Protein AF-A0A355DE02-F1 (afdb_monomer_lite)

pLDDT: mean 91.88, std 7.56, range [60.19, 97.94]

Sequence (130 aa):
RGAVLFAGYDLDSPTLGESPGVVLASIRSSGVGTGPDPRAAEEVARGLRERVPEADGDRFDELLAAAREAMDLRDDNGPITAEWPLGLLRLAMLEVGRRLEASGRLRDSDHVFELGWDELPAVVAGAQQP

Secondary structure (DSSP, 8-state):
-TT-B-S-SSTTSPBGGG-HHHHHHHHHHTTS--S--HHHHHHHHHHHHTTS-GGGHHHHHHHHHHHHHHHHHHHHHHIIIIIHHHHHHHHHHHHHHHHHHHTTS-SSGGGGGG--TTHHHHHHTT-S--

Structure (mmCIF, N/CA/C/O backbone):
data_AF-A0A355DE02-F1
#
_entry.id   AF-A0A355DE02-F1
#
loop_
_atom_site.group_PDB
_atom_site.id
_atom_site.type_symbol
_atom_site.label_atom_id
_atom_site.label_alt_id
_atom_site.label_comp_id
_atom_site.label_asym_id
_atom_site.label_entity_id
_atom_site.label_seq_id
_atom_site.pdbx_PDB_ins_code
_atom_site.Cartn_x
_atom_site.Cartn_y
_atom_site.Cartn_z
_atom_site.occupancy
_atom_site.B_iso_or_equiv
_atom_site.auth_seq_id
_atom_site.auth_comp_id
_atom_site.auth_asym_id
_atom_site.auth_atom_id
_atom_site.pdbx_PDB_model_num
ATOM 1 N N . ARG A 1 1 ? 0.021 9.678 4.965 1.00 63.66 1 ARG A N 1
ATOM 2 C CA . ARG A 1 1 ? 0.540 8.461 4.294 1.00 63.66 1 ARG A CA 1
ATOM 3 C C . ARG A 1 1 ? 0.989 7.374 5.287 1.00 63.66 1 ARG A C 1
ATOM 5 O O . ARG A 1 1 ? 1.682 6.461 4.882 1.00 63.66 1 ARG A O 1
ATOM 12 N N . GLY A 1 2 ? 0.585 7.428 6.567 1.00 88.25 2 GLY A N 1
ATOM 13 C CA . GLY A 1 2 ? 0.968 6.389 7.535 1.00 88.25 2 GLY A CA 1
ATOM 14 C C . GLY A 1 2 ? 0.284 5.043 7.291 1.00 88.25 2 GLY A C 1
ATOM 15 O O . GLY A 1 2 ? 0.873 4.026 7.594 1.00 88.25 2 GLY A O 1
ATOM 16 N N . ALA A 1 3 ? -0.908 5.031 6.692 1.00 94.94 3 ALA A N 1
ATOM 17 C CA . ALA A 1 3 ? -1.724 3.832 6.500 1.00 94.94 3 ALA A CA 1
ATOM 18 C C . ALA A 1 3 ? -1.255 2.897 5.366 1.00 94.94 3 ALA A C 1
ATOM 20 O O . ALA A 1 3 ? -2.063 2.153 4.841 1.00 94.94 3 ALA A O 1
ATOM 21 N N . VAL A 1 4 ? -0.004 2.976 4.921 1.00 95.38 4 VAL A N 1
ATOM 22 C CA . VAL A 1 4 ? 0.534 2.077 3.887 1.00 95.38 4 VAL A CA 1
ATOM 23 C C . VAL A 1 4 ? 1.141 0.869 4.595 1.00 95.38 4 VAL A C 1
ATOM 25 O O . VAL A 1 4 ? 1.948 1.062 5.510 1.00 95.38 4 VAL A O 1
ATOM 28 N N . LEU A 1 5 ? 0.745 -0.348 4.214 1.00 96.38 5 LEU A N 1
ATOM 29 C CA . LEU A 1 5 ? 1.426 -1.575 4.645 1.00 96.38 5 LEU A CA 1
ATOM 30 C C . LEU A 1 5 ? 2.848 -1.611 4.079 1.00 96.38 5 LEU A C 1
ATOM 32 O O . LEU A 1 5 ? 3.051 -1.291 2.915 1.00 96.38 5 LEU A O 1
ATOM 36 N N . PHE A 1 6 ? 3.835 -1.986 4.893 1.00 92.75 6 PHE A N 1
ATOM 37 C CA . PHE A 1 6 ? 5.242 -1.990 4.452 1.00 92.75 6 PHE A CA 1
ATOM 38 C C . PHE A 1 6 ? 5.998 -3.289 4.764 1.00 92.75 6 PHE A C 1
ATOM 40 O O . PHE A 1 6 ? 7.106 -3.482 4.268 1.00 92.75 6 PHE A O 1
ATOM 47 N N . ALA A 1 7 ? 5.432 -4.162 5.601 1.00 90.50 7 ALA A N 1
ATOM 48 C CA . ALA A 1 7 ? 6.069 -5.404 6.046 1.00 90.50 7 ALA A CA 1
ATOM 49 C C . ALA A 1 7 ? 5.497 -6.666 5.369 1.00 90.50 7 ALA A C 1
ATOM 51 O O . ALA A 1 7 ? 6.004 -7.761 5.599 1.00 90.50 7 ALA A O 1
ATOM 52 N N . GLY A 1 8 ? 4.463 -6.515 4.537 1.00 89.56 8 GLY A N 1
ATOM 53 C CA . GLY A 1 8 ? 3.744 -7.609 3.889 1.00 89.56 8 GLY A CA 1
ATOM 54 C C . GLY A 1 8 ? 2.464 -7.124 3.204 1.00 89.56 8 GLY A C 1
ATOM 55 O O . GLY A 1 8 ? 2.159 -5.931 3.225 1.00 89.56 8 GLY A O 1
ATOM 56 N N . TYR A 1 9 ? 1.730 -8.063 2.602 1.00 88.81 9 TYR A N 1
ATOM 57 C CA . TYR A 1 9 ? 0.437 -7.828 1.938 1.00 88.81 9 TYR A CA 1
ATOM 58 C C . TYR A 1 9 ? -0.753 -8.430 2.697 1.00 88.81 9 TYR A C 1
ATOM 60 O O . TYR A 1 9 ? -1.859 -8.467 2.162 1.00 88.81 9 TYR A O 1
ATOM 68 N N . ASP A 1 10 ? -0.531 -8.911 3.918 1.00 92.94 10 ASP A N 1
ATOM 69 C CA . ASP A 1 10 ? -1.589 -9.436 4.777 1.00 92.94 10 ASP A CA 1
ATOM 70 C C . ASP A 1 10 ? -2.097 -8.343 5.736 1.00 92.94 10 ASP A C 1
ATOM 72 O O . ASP A 1 10 ? -1.381 -7.390 6.053 1.00 92.94 10 ASP A O 1
ATOM 76 N N . LEU A 1 11 ? -3.351 -8.441 6.173 1.00 93.94 11 LEU A N 1
ATOM 77 C CA . LEU A 1 11 ? -4.018 -7.440 7.012 1.00 93.94 11 LEU A CA 1
ATOM 78 C C . LEU A 1 11 ? -3.451 -7.390 8.433 1.00 93.94 11 LEU A C 1
ATOM 80 O O . LEU A 1 11 ? -3.573 -6.361 9.104 1.00 93.94 11 LEU A O 1
ATOM 84 N N . ASP A 1 12 ? -2.782 -8.456 8.868 1.00 93.12 12 ASP A N 1
ATOM 85 C CA . ASP A 1 12 ? -2.043 -8.522 10.128 1.00 93.12 12 ASP A CA 1
ATOM 86 C C . ASP A 1 12 ? -0.679 -7.793 10.072 1.00 93.12 12 ASP A C 1
ATOM 88 O O . ASP A 1 12 ? -0.083 -7.507 11.116 1.00 93.12 12 ASP A O 1
ATOM 92 N N . SER A 1 13 ? -0.227 -7.380 8.881 1.00 95.06 13 SER A N 1
ATOM 93 C CA . SER A 1 13 ? 1.023 -6.642 8.700 1.00 95.06 13 SER A CA 1
ATOM 94 C C . SER A 1 13 ? 0.880 -5.187 9.158 1.00 95.06 13 SER A C 1
ATOM 96 O O . SER A 1 13 ? -0.121 -4.545 8.855 1.00 95.06 13 SER A O 1
ATOM 98 N N . PRO A 1 14 ? 1.872 -4.597 9.845 1.00 95.88 14 PRO A N 1
ATOM 99 C CA . PRO A 1 14 ? 1.782 -3.219 10.311 1.00 95.88 14 PRO A CA 1
ATOM 100 C C . PRO A 1 14 ? 1.809 -2.201 9.166 1.00 95.88 14 PRO A C 1
ATOM 102 O O . PRO A 1 14 ? 2.516 -2.351 8.161 1.00 95.88 14 PRO A O 1
ATOM 105 N N . THR A 1 15 ? 1.110 -1.088 9.375 1.00 96.38 15 THR A N 1
ATOM 106 C CA . THR A 1 15 ? 1.280 0.122 8.572 1.00 96.38 15 THR A CA 1
ATOM 107 C C . THR A 1 15 ? 2.541 0.893 8.978 1.00 96.38 15 THR A C 1
ATOM 109 O O . THR A 1 15 ? 3.059 0.770 10.093 1.00 96.38 15 THR A O 1
ATOM 112 N N . LEU A 1 16 ? 3.027 1.766 8.094 1.00 95.31 16 LEU A N 1
ATOM 113 C CA . LEU A 1 16 ? 4.161 2.649 8.387 1.00 95.31 16 LEU A CA 1
ATOM 114 C C . LEU A 1 16 ? 3.877 3.591 9.576 1.00 95.31 16 LEU A C 1
ATOM 116 O O . LEU A 1 16 ? 4.780 3.933 10.338 1.00 95.31 16 LEU A O 1
ATOM 120 N N . GLY A 1 17 ? 2.616 3.992 9.755 1.00 94.81 17 GLY A N 1
ATOM 121 C CA . GLY A 1 17 ? 2.148 4.818 10.869 1.00 94.81 17 GLY A CA 1
ATOM 122 C C . GLY A 1 17 ? 2.189 4.100 12.219 1.00 94.81 17 GLY A C 1
ATOM 123 O O . GLY A 1 17 ? 2.439 4.748 13.233 1.00 94.81 17 GLY A O 1
ATOM 124 N N . GLU A 1 18 ? 2.017 2.776 12.229 1.00 95.25 18 GLU A N 1
ATOM 125 C CA . GLU A 1 18 ? 2.205 1.924 13.413 1.00 95.25 18 GLU A CA 1
ATOM 126 C C . GLU A 1 18 ? 3.694 1.674 13.726 1.00 95.25 18 GLU A C 1
ATOM 128 O O . GLU A 1 18 ? 4.026 1.216 14.816 1.00 95.25 18 GLU A O 1
ATOM 133 N N . SER A 1 19 ? 4.607 2.009 12.802 1.00 95.75 19 SER A N 1
ATOM 134 C CA . SER A 1 19 ? 6.044 1.699 12.889 1.00 95.75 19 SER A CA 1
ATOM 135 C C . SER A 1 19 ? 6.954 2.941 12.851 1.00 95.75 19 SER A C 1
ATOM 137 O O . SER A 1 19 ? 7.834 3.051 11.989 1.00 95.75 19 SER A O 1
ATOM 139 N N . PRO A 1 20 ? 6.842 3.882 13.812 1.00 94.44 20 PRO A N 1
ATOM 140 C CA . PRO A 1 20 ? 7.630 5.121 13.807 1.00 94.44 20 PRO A CA 1
ATOM 141 C C . PRO A 1 20 ? 9.149 4.885 13.884 1.00 94.44 20 PRO A C 1
ATOM 143 O O . PRO A 1 20 ? 9.930 5.685 13.367 1.00 94.44 20 PRO A O 1
ATOM 146 N N . GLY A 1 21 ? 9.584 3.776 14.493 1.00 94.94 21 GLY A N 1
ATOM 147 C CA . GLY A 1 21 ? 10.996 3.393 14.553 1.00 94.94 21 GLY A CA 1
ATOM 148 C C . GLY A 1 21 ? 11.607 3.119 13.175 1.00 94.94 21 GLY A C 1
ATOM 149 O O . GLY A 1 21 ? 12.743 3.521 12.928 1.00 94.94 21 GLY A O 1
ATOM 150 N N . VAL A 1 22 ? 10.839 2.512 12.262 1.00 93.00 22 VAL A N 1
ATOM 151 C CA . VAL A 1 22 ? 11.266 2.249 10.877 1.00 93.00 22 VAL A CA 1
ATOM 152 C C . VAL A 1 22 ? 11.442 3.564 10.130 1.00 93.00 22 VAL A C 1
ATOM 154 O O . VAL A 1 22 ? 12.498 3.799 9.554 1.00 93.00 22 VAL A O 1
ATOM 157 N N . VAL A 1 23 ? 10.464 4.469 10.230 1.00 91.44 23 VAL A N 1
ATOM 158 C CA . VAL A 1 23 ? 10.536 5.803 9.611 1.00 91.44 23 VAL A CA 1
ATOM 159 C C . VAL A 1 23 ? 11.788 6.555 10.070 1.00 91.44 23 VAL A C 1
ATOM 161 O O . VAL A 1 23 ? 12.534 7.096 9.252 1.00 91.44 23 VAL A O 1
ATOM 164 N N . LEU A 1 24 ? 12.059 6.560 11.378 1.00 93.50 24 LEU A N 1
ATOM 165 C CA . LEU A 1 24 ? 13.242 7.217 11.931 1.00 93.50 24 LEU A CA 1
ATOM 166 C C . LEU A 1 24 ? 14.547 6.566 11.449 1.00 93.50 24 LEU A C 1
ATOM 168 O O . LEU A 1 24 ? 15.506 7.279 11.146 1.00 93.50 24 LEU A O 1
ATOM 172 N N . ALA A 1 25 ? 14.597 5.235 11.379 1.00 91.94 25 ALA A N 1
ATOM 173 C CA . ALA A 1 25 ? 15.754 4.512 10.865 1.00 91.94 25 ALA A CA 1
ATOM 174 C C . ALA A 1 25 ? 16.021 4.862 9.391 1.00 91.94 25 ALA A C 1
ATOM 176 O O . ALA A 1 25 ? 17.153 5.214 9.062 1.00 91.94 25 ALA A O 1
ATOM 177 N N . SER A 1 26 ? 14.984 4.878 8.545 1.00 88.75 26 SER A N 1
ATOM 178 C CA . SER A 1 26 ? 15.081 5.254 7.127 1.00 88.75 26 SER A CA 1
ATOM 179 C C . SER A 1 26 ? 15.594 6.683 6.928 1.00 88.75 26 SER A C 1
ATOM 181 O O . SER A 1 26 ? 16.451 6.928 6.079 1.00 88.75 26 SER A O 1
ATOM 183 N N . ILE A 1 27 ? 15.124 7.636 7.742 1.00 89.50 27 ILE A N 1
ATOM 184 C CA . ILE A 1 27 ? 15.626 9.019 7.722 1.00 89.50 27 ILE A CA 1
ATOM 185 C C . ILE A 1 27 ? 17.111 9.048 8.094 1.00 89.50 27 ILE A C 1
ATOM 187 O O . ILE A 1 27 ? 17.908 9.683 7.407 1.00 89.50 27 ILE A O 1
ATOM 191 N N . ARG A 1 28 ? 17.518 8.336 9.148 1.00 90.88 28 ARG A N 1
ATOM 192 C CA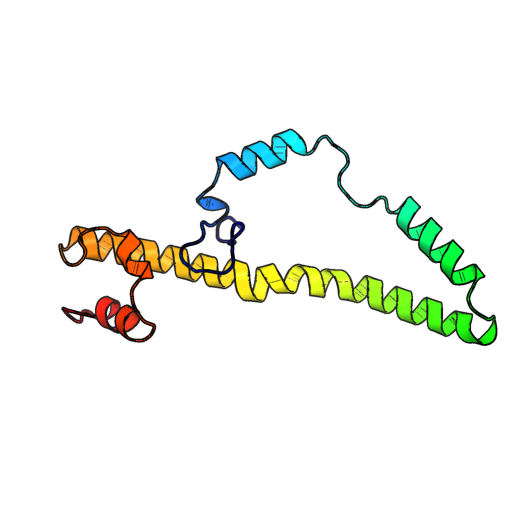 . ARG A 1 28 ? 18.924 8.294 9.576 1.00 90.88 28 ARG A CA 1
ATOM 193 C C . ARG A 1 28 ? 19.845 7.638 8.544 1.00 90.88 28 ARG A C 1
ATOM 195 O O . ARG A 1 28 ? 21.000 8.038 8.447 1.00 90.88 28 ARG A O 1
ATOM 202 N N . SER A 1 29 ? 19.349 6.681 7.759 1.00 87.94 29 SER A N 1
ATOM 203 C CA . SER A 1 29 ? 20.115 6.031 6.686 1.00 87.94 29 SER A CA 1
ATOM 204 C C . SER A 1 29 ? 20.127 6.803 5.362 1.00 87.94 29 SER A C 1
ATOM 206 O O . SER A 1 29 ? 20.909 6.467 4.477 1.00 87.94 29 SER A O 1
ATOM 208 N N . SER A 1 30 ? 19.294 7.837 5.206 1.00 79.62 30 SER A N 1
ATOM 209 C CA . SER A 1 30 ? 19.099 8.550 3.929 1.00 79.62 30 SER A CA 1
ATOM 210 C C . SER A 1 30 ? 20.332 9.294 3.395 1.00 79.62 30 SER A C 1
ATOM 212 O O . SER A 1 30 ? 20.385 9.622 2.214 1.00 79.62 30 SER A O 1
ATOM 214 N N . GLY A 1 31 ? 21.347 9.538 4.234 1.00 70.69 31 GLY A N 1
ATOM 215 C CA . GLY A 1 31 ? 22.613 10.157 3.820 1.00 70.69 31 GLY A CA 1
ATOM 216 C C . GLY A 1 31 ? 23.509 9.260 2.956 1.00 70.69 31 GLY A C 1
ATOM 217 O O . GLY A 1 31 ? 24.511 9.731 2.421 1.00 70.69 31 GLY A O 1
ATOM 218 N N . VAL A 1 32 ? 23.168 7.978 2.804 1.00 67.06 32 VAL A N 1
ATOM 219 C CA . VAL A 1 32 ? 23.823 7.066 1.862 1.00 67.06 32 VAL A CA 1
ATOM 220 C C . VAL A 1 32 ? 23.090 7.222 0.530 1.00 67.06 32 VAL A C 1
ATOM 222 O O . VAL A 1 32 ? 21.915 6.872 0.442 1.00 67.06 32 VAL A O 1
ATOM 225 N N . GLY A 1 33 ? 23.738 7.806 -0.484 1.00 60.19 33 GLY A N 1
ATOM 226 C CA . GLY A 1 33 ? 23.150 8.040 -1.809 1.00 60.19 33 GLY A CA 1
ATOM 227 C C . GLY A 1 33 ? 22.621 6.743 -2.426 1.00 60.19 33 GLY A C 1
ATOM 228 O O . GLY A 1 33 ? 23.380 5.970 -2.996 1.00 60.19 33 GLY A O 1
ATOM 229 N N . THR A 1 34 ? 21.326 6.494 -2.252 1.00 63.28 34 THR A N 1
ATOM 230 C CA . THR A 1 34 ? 20.650 5.222 -2.567 1.00 63.28 34 THR A CA 1
ATOM 231 C C . THR A 1 34 ? 19.665 5.357 -3.724 1.00 63.28 34 THR A C 1
ATOM 233 O O . THR A 1 34 ? 19.118 4.358 -4.181 1.00 63.28 34 THR A O 1
ATOM 236 N N . GLY A 1 35 ? 19.447 6.579 -4.217 1.00 67.75 35 GLY A N 1
ATOM 237 C CA . GLY A 1 35 ? 18.657 6.816 -5.419 1.00 67.75 35 GLY A CA 1
ATOM 238 C C . GLY A 1 35 ? 19.433 6.443 -6.689 1.00 67.75 35 GLY A C 1
ATOM 239 O O . GLY A 1 35 ? 20.662 6.554 -6.702 1.00 67.75 35 GLY A O 1
ATOM 240 N N . PRO A 1 36 ? 18.741 6.020 -7.760 1.00 72.19 36 PRO A N 1
ATOM 241 C CA . PRO A 1 36 ? 19.377 5.784 -9.050 1.00 72.19 36 PRO A CA 1
ATOM 242 C C . PRO A 1 36 ? 20.035 7.074 -9.557 1.00 72.19 36 PRO A C 1
ATOM 244 O O . PRO A 1 36 ? 19.408 8.131 -9.556 1.00 72.19 36 PRO A O 1
ATOM 247 N N . ASP A 1 37 ? 21.296 6.989 -9.990 1.00 84.31 37 ASP A N 1
ATOM 248 C CA . ASP A 1 37 ? 22.001 8.111 -10.614 1.00 84.31 37 ASP A CA 1
ATOM 249 C C . ASP A 1 37 ? 21.447 8.338 -12.034 1.00 84.31 37 ASP A C 1
ATOM 251 O O . ASP A 1 37 ? 21.634 7.477 -12.904 1.00 84.31 37 ASP A O 1
ATOM 255 N N . PRO A 1 38 ? 20.797 9.487 -12.313 1.00 83.44 38 PRO A N 1
ATOM 256 C CA . PRO A 1 38 ? 20.266 9.779 -13.641 1.00 83.44 38 PRO A CA 1
ATOM 257 C C . PRO A 1 38 ? 21.346 9.771 -14.728 1.00 83.44 38 PRO A C 1
ATOM 259 O O . PRO A 1 38 ? 21.055 9.455 -15.880 1.00 83.44 38 PRO A O 1
ATOM 262 N N . ARG A 1 39 ? 22.600 10.091 -14.378 1.00 88.31 39 ARG A N 1
ATOM 263 C CA . ARG A 1 39 ? 23.719 10.078 -15.329 1.00 88.31 39 ARG A CA 1
ATOM 264 C C . ARG A 1 39 ? 24.091 8.657 -15.721 1.00 88.31 39 ARG A C 1
ATOM 266 O O . ARG A 1 39 ? 24.210 8.378 -16.909 1.00 88.31 39 ARG A O 1
ATOM 273 N N . ALA A 1 40 ? 24.192 7.755 -14.747 1.00 90.88 40 ALA A N 1
ATOM 274 C CA . ALA A 1 40 ? 24.442 6.341 -15.007 1.00 90.88 40 ALA A CA 1
ATOM 275 C C . ALA A 1 40 ? 23.337 5.722 -15.881 1.00 90.88 40 ALA A C 1
ATOM 277 O O . ALA A 1 40 ? 23.628 4.966 -16.807 1.00 90.88 40 ALA A O 1
ATOM 278 N N . ALA A 1 41 ? 22.070 6.078 -15.639 1.00 89.62 41 ALA A N 1
ATOM 279 C CA . ALA A 1 41 ? 20.953 5.610 -16.459 1.00 89.62 41 ALA A CA 1
ATOM 280 C C . ALA A 1 41 ? 21.058 6.078 -17.925 1.00 89.62 41 ALA A C 1
ATOM 282 O O . ALA A 1 41 ? 20.790 5.302 -18.844 1.00 89.62 41 ALA A O 1
ATOM 283 N N . GLU A 1 42 ? 21.476 7.324 -18.154 1.00 93.62 42 GLU A N 1
ATOM 284 C CA . GLU A 1 42 ? 21.647 7.872 -19.503 1.00 93.62 42 GLU A CA 1
ATOM 285 C C . GLU A 1 42 ? 22.867 7.283 -20.228 1.00 93.62 42 GLU A C 1
ATOM 287 O O . GLU A 1 42 ? 22.807 6.996 -21.424 1.00 93.62 42 GLU A O 1
ATOM 292 N N . GLU A 1 43 ? 23.960 7.016 -19.508 1.00 95.94 43 GLU A N 1
ATOM 293 C CA . GLU A 1 43 ? 25.124 6.316 -20.062 1.00 95.94 43 GLU A CA 1
ATOM 294 C C . GLU A 1 43 ? 24.770 4.907 -20.546 1.00 95.94 43 GLU A C 1
ATOM 296 O O . GLU A 1 43 ? 25.182 4.508 -21.640 1.00 95.94 43 GLU A O 1
ATOM 301 N N . VAL A 1 44 ? 23.962 4.176 -19.770 1.00 95.06 44 VAL A N 1
ATOM 302 C CA . VAL A 1 44 ? 23.445 2.859 -20.164 1.00 95.06 44 VAL A CA 1
ATOM 303 C C . VAL A 1 44 ? 22.551 2.974 -21.399 1.00 95.06 44 VAL A C 1
ATOM 305 O O . VAL A 1 44 ? 22.723 2.199 -22.341 1.00 95.06 44 VAL A O 1
ATOM 308 N N . ALA A 1 45 ? 21.630 3.943 -21.430 1.00 95.81 45 ALA A N 1
ATOM 309 C CA . ALA A 1 45 ? 20.741 4.156 -22.572 1.00 95.81 45 ALA A CA 1
ATOM 310 C C . ALA A 1 45 ? 21.525 4.426 -23.867 1.00 95.81 45 ALA A C 1
ATOM 312 O O . ALA A 1 45 ? 21.275 3.773 -24.881 1.00 95.81 45 ALA A O 1
ATOM 313 N N . ARG A 1 46 ? 22.534 5.305 -23.816 1.00 96.56 46 ARG A N 1
ATOM 314 C CA . ARG A 1 46 ? 23.423 5.587 -24.953 1.00 96.56 46 ARG A CA 1
ATOM 315 C C . ARG A 1 46 ? 24.179 4.341 -25.415 1.00 96.56 46 ARG A C 1
ATOM 317 O O . ARG A 1 46 ? 24.187 4.041 -26.605 1.00 96.56 46 ARG A O 1
ATOM 324 N N . GLY A 1 47 ? 24.766 3.586 -24.486 1.00 97.25 47 GLY A N 1
ATOM 325 C CA . GLY A 1 47 ? 25.498 2.362 -24.826 1.00 97.25 47 GLY A CA 1
ATOM 326 C C . GLY A 1 47 ? 24.608 1.277 -25.445 1.00 97.25 47 GLY A C 1
ATOM 327 O O . GLY A 1 47 ? 25.057 0.510 -26.296 1.00 97.25 47 GLY A O 1
ATOM 328 N N . LEU A 1 48 ? 23.331 1.210 -25.054 1.00 96.81 48 LEU A N 1
ATOM 329 C CA . LEU A 1 48 ? 22.349 0.345 -25.709 1.00 96.81 48 LEU A CA 1
ATOM 330 C C . LEU A 1 48 ? 21.993 0.864 -27.105 1.00 96.81 48 LEU A C 1
ATOM 332 O O . LEU A 1 48 ? 21.994 0.073 -28.045 1.00 96.81 48 LEU A O 1
ATOM 336 N N . ARG A 1 49 ? 21.767 2.174 -27.259 1.00 97.19 49 ARG A N 1
ATOM 337 C CA . ARG A 1 49 ? 21.432 2.815 -28.539 1.00 97.19 49 ARG A CA 1
ATOM 338 C C . ARG A 1 49 ? 22.497 2.600 -29.615 1.00 97.19 49 ARG A C 1
ATOM 340 O O . ARG A 1 49 ? 22.143 2.385 -30.771 1.00 97.19 49 ARG A O 1
ATOM 347 N N . GLU A 1 50 ? 23.777 2.612 -29.242 1.00 97.19 50 GLU A N 1
ATOM 348 C CA . GLU A 1 50 ? 24.916 2.343 -30.140 1.00 97.19 50 GLU A CA 1
ATOM 349 C C . GLU A 1 50 ? 24.933 0.907 -30.692 1.00 97.19 50 GLU A C 1
ATOM 351 O O . GLU A 1 50 ? 25.546 0.640 -31.723 1.00 97.19 50 GLU A O 1
ATOM 356 N N . ARG A 1 51 ? 24.259 -0.032 -30.017 1.00 97.31 51 ARG A N 1
ATOM 357 C CA . ARG A 1 51 ? 24.182 -1.448 -30.413 1.00 97.31 51 ARG A CA 1
ATOM 358 C C . ARG A 1 51 ? 22.946 -1.770 -31.255 1.00 97.31 51 ARG A C 1
ATOM 360 O O . ARG A 1 51 ? 22.824 -2.900 -31.728 1.00 97.31 51 ARG A O 1
ATOM 367 N N . VAL A 1 52 ? 22.022 -0.821 -31.404 1.00 97.44 52 VAL A N 1
ATOM 368 C CA . VAL A 1 52 ? 20.788 -0.981 -32.180 1.00 97.44 52 VAL A CA 1
ATOM 369 C C . VAL A 1 52 ? 21.088 -0.709 -33.660 1.00 97.44 52 VAL A C 1
ATOM 371 O O . VAL A 1 52 ? 21.731 0.299 -33.961 1.00 97.44 52 VAL A O 1
ATOM 374 N N . PRO A 1 53 ? 20.645 -1.574 -34.596 1.00 97.94 53 PRO A N 1
ATOM 375 C CA . PRO A 1 53 ? 20.750 -1.298 -36.026 1.00 97.94 53 PRO A CA 1
ATOM 376 C C . PRO A 1 53 ? 20.149 0.061 -36.384 1.00 97.94 53 PRO A C 1
ATOM 378 O O . PRO A 1 53 ? 19.126 0.454 -35.834 1.00 97.94 53 PRO A O 1
ATOM 381 N N . GLU A 1 54 ? 20.745 0.763 -37.347 1.00 94.69 54 GLU A N 1
ATOM 382 C CA . GLU A 1 54 ? 20.309 2.116 -37.722 1.00 94.69 54 GLU A CA 1
ATOM 383 C C . GLU A 1 54 ? 18.813 2.181 -38.073 1.00 94.69 54 GLU A C 1
ATOM 385 O O . GLU A 1 54 ? 18.117 3.089 -37.627 1.00 94.69 54 GLU A O 1
ATOM 390 N N . ALA A 1 55 ? 18.302 1.162 -38.773 1.00 97.19 55 ALA A N 1
ATOM 391 C CA . ALA A 1 55 ? 16.894 1.053 -39.156 1.00 97.19 55 ALA A CA 1
ATOM 392 C C . ALA A 1 55 ? 15.915 0.946 -37.968 1.00 97.19 55 ALA A C 1
ATOM 394 O O . ALA A 1 55 ? 14.741 1.265 -38.126 1.00 97.19 55 ALA A O 1
ATOM 395 N N . ASP A 1 56 ? 16.386 0.515 -36.794 1.00 97.81 56 ASP A N 1
ATOM 396 C CA . ASP A 1 56 ? 15.575 0.338 -35.583 1.00 97.81 56 ASP A CA 1
ATOM 397 C C . ASP A 1 56 ? 15.774 1.476 -34.565 1.00 97.81 56 ASP A C 1
ATOM 399 O O . ASP A 1 56 ? 15.197 1.445 -33.476 1.00 97.81 56 ASP A O 1
ATOM 403 N N . GLY A 1 57 ? 16.591 2.481 -34.898 1.00 97.38 57 GLY A N 1
ATOM 404 C CA . GLY A 1 57 ? 16.972 3.559 -33.989 1.00 97.38 57 GLY A CA 1
ATOM 405 C C . GLY A 1 57 ? 15.784 4.339 -33.425 1.00 97.38 57 GLY A C 1
ATOM 406 O O . GLY A 1 57 ? 15.640 4.435 -32.209 1.00 97.38 57 GLY A O 1
ATOM 407 N N . ASP A 1 58 ? 14.901 4.815 -34.303 1.00 97.75 58 ASP A N 1
ATOM 408 C CA . ASP A 1 58 ? 13.711 5.581 -33.906 1.00 97.75 58 ASP A CA 1
ATOM 409 C C . ASP A 1 58 ? 12.774 4.748 -33.021 1.00 97.75 58 ASP A C 1
ATOM 411 O O . ASP A 1 58 ? 12.232 5.236 -32.030 1.00 97.75 58 ASP A O 1
ATOM 415 N N . ARG A 1 59 ? 12.638 3.453 -33.333 1.00 97.75 59 ARG A N 1
ATOM 416 C CA . ARG A 1 59 ? 11.818 2.523 -32.551 1.00 97.75 59 ARG A CA 1
ATOM 417 C C . ARG A 1 59 ? 12.387 2.299 -31.152 1.00 97.75 59 ARG A C 1
ATOM 419 O O . ARG A 1 59 ? 11.625 2.160 -30.197 1.00 97.75 59 ARG A O 1
ATOM 426 N N . PHE A 1 60 ? 13.710 2.228 -31.014 1.00 97.94 60 PHE A N 1
ATOM 427 C CA . PHE A 1 60 ? 14.345 2.145 -29.700 1.00 97.94 60 PHE A CA 1
ATOM 428 C C . PHE A 1 60 ? 14.054 3.400 -28.871 1.00 97.94 60 PHE A C 1
ATOM 430 O O . PHE A 1 60 ? 13.661 3.277 -27.711 1.00 97.94 60 PHE A O 1
ATOM 437 N N . ASP A 1 61 ? 14.217 4.582 -29.468 1.00 97.06 61 ASP A N 1
ATOM 438 C CA . ASP A 1 61 ? 14.025 5.859 -28.779 1.00 97.06 61 ASP A CA 1
ATOM 439 C C . ASP A 1 61 ? 12.558 6.028 -28.327 1.00 97.06 61 ASP A C 1
ATOM 441 O O . ASP A 1 61 ? 12.301 6.414 -27.183 1.00 97.06 61 ASP A O 1
ATOM 445 N N . GLU A 1 62 ? 11.597 5.623 -29.166 1.00 97.94 62 GLU A N 1
ATOM 446 C CA . GLU A 1 62 ? 10.166 5.575 -28.831 1.00 97.94 62 GLU A CA 1
ATOM 447 C C . GLU A 1 62 ? 9.872 4.639 -27.646 1.00 97.94 62 GLU A C 1
ATOM 449 O O . GLU A 1 62 ? 9.222 5.036 -26.676 1.00 97.94 62 GLU A O 1
ATOM 454 N N . LEU A 1 63 ? 10.372 3.399 -27.685 1.00 97.00 63 LEU A N 1
ATOM 455 C CA . LEU A 1 63 ? 10.125 2.415 -26.627 1.00 97.00 63 LEU A CA 1
ATOM 456 C C . LEU A 1 63 ? 10.771 2.813 -25.297 1.00 97.00 63 LEU A C 1
ATOM 458 O O . LEU A 1 63 ? 10.177 2.594 -24.241 1.00 97.00 63 LEU A O 1
ATOM 462 N N . LEU A 1 64 ? 11.971 3.401 -25.328 1.00 95.88 64 LEU A N 1
ATOM 463 C CA . LEU A 1 64 ? 12.637 3.894 -24.125 1.00 95.88 64 LEU A CA 1
ATOM 464 C C . LEU A 1 64 ? 11.862 5.061 -23.501 1.00 95.88 64 LEU A C 1
ATOM 466 O O . LEU A 1 64 ? 11.725 5.111 -22.277 1.00 95.88 64 LEU A O 1
ATOM 470 N N . ALA A 1 65 ? 11.343 5.978 -24.322 1.00 95.25 65 ALA A N 1
ATOM 471 C CA . ALA A 1 65 ? 10.506 7.077 -23.851 1.00 95.25 65 ALA A CA 1
ATOM 472 C C . ALA A 1 65 ? 9.211 6.558 -23.209 1.00 95.25 65 ALA A C 1
ATOM 474 O O . ALA A 1 65 ? 8.926 6.899 -22.061 1.00 95.25 65 ALA A O 1
ATOM 475 N N . ALA A 1 66 ? 8.493 5.661 -23.892 1.00 95.31 66 ALA A N 1
ATOM 476 C CA . ALA A 1 66 ? 7.268 5.055 -23.372 1.00 95.31 66 ALA A CA 1
ATOM 477 C C . ALA A 1 66 ? 7.513 4.267 -22.074 1.00 95.31 66 ALA A C 1
ATOM 479 O O . ALA A 1 66 ? 6.728 4.350 -21.130 1.00 95.31 66 ALA A O 1
ATOM 480 N N . ALA A 1 67 ? 8.626 3.530 -21.991 1.00 93.06 67 ALA A N 1
ATOM 481 C CA . ALA A 1 67 ? 9.006 2.835 -20.768 1.00 93.06 67 ALA A CA 1
ATOM 482 C C . ALA A 1 67 ? 9.239 3.824 -19.619 1.00 93.06 67 ALA A C 1
ATOM 484 O O . ALA A 1 67 ? 8.691 3.624 -18.543 1.00 93.06 67 ALA A O 1
ATOM 485 N N . ARG A 1 68 ? 10.000 4.905 -19.839 1.00 91.25 68 ARG A N 1
ATOM 486 C CA . ARG A 1 68 ? 10.252 5.938 -18.818 1.00 91.25 68 ARG A CA 1
ATOM 487 C C . ARG A 1 68 ? 8.960 6.606 -18.340 1.00 91.25 68 ARG A C 1
ATOM 489 O O . ARG A 1 68 ? 8.823 6.829 -17.145 1.00 91.25 68 ARG A O 1
ATOM 496 N N . GLU A 1 69 ? 8.015 6.862 -19.240 1.00 92.06 69 GLU A N 1
ATOM 497 C CA . GLU A 1 69 ? 6.707 7.437 -18.900 1.00 92.06 69 GLU A CA 1
ATOM 498 C C . GLU A 1 69 ? 5.835 6.476 -18.071 1.00 92.06 69 GLU A C 1
ATOM 500 O O . GLU A 1 69 ? 5.156 6.894 -17.137 1.00 92.06 69 GLU A O 1
ATOM 505 N N . ALA A 1 70 ? 5.878 5.173 -18.361 1.00 91.75 70 ALA A N 1
ATOM 506 C CA . ALA A 1 70 ? 5.049 4.178 -17.678 1.00 91.75 70 ALA A CA 1
ATOM 507 C C . ALA A 1 70 ? 5.568 3.758 -16.287 1.00 91.75 70 ALA A C 1
ATOM 509 O O . ALA A 1 70 ? 4.827 3.142 -15.517 1.00 91.75 70 ALA A O 1
ATOM 510 N N . MET A 1 71 ? 6.833 4.040 -15.960 1.00 86.81 71 MET A N 1
ATOM 511 C CA . MET A 1 71 ? 7.467 3.556 -14.726 1.00 86.81 71 MET A CA 1
ATOM 512 C C . MET A 1 71 ? 6.852 4.153 -13.461 1.00 86.81 71 MET A C 1
ATOM 514 O O . MET A 1 71 ? 6.620 3.405 -12.514 1.00 86.81 71 MET A O 1
ATOM 518 N N . ASP A 1 72 ? 6.505 5.441 -13.467 1.00 84.88 72 ASP A N 1
ATOM 519 C CA . ASP A 1 72 ? 5.854 6.083 -12.318 1.00 84.88 72 ASP A CA 1
ATOM 520 C C . ASP A 1 72 ? 4.505 5.414 -12.012 1.00 84.88 72 ASP A C 1
ATOM 522 O O . ASP A 1 72 ? 4.223 5.057 -10.871 1.00 84.88 72 ASP A O 1
ATOM 526 N N . LEU A 1 73 ? 3.704 5.131 -13.048 1.00 87.75 73 LEU A N 1
ATOM 527 C CA . LEU A 1 73 ? 2.424 4.431 -12.898 1.00 87.75 73 LEU A CA 1
ATOM 528 C C . LEU A 1 73 ? 2.600 3.008 -12.345 1.00 87.75 73 LEU A C 1
ATOM 530 O O . LEU A 1 73 ? 1.793 2.547 -11.536 1.00 87.75 73 LEU A O 1
ATOM 534 N N . ARG A 1 74 ? 3.641 2.296 -12.787 1.00 88.38 74 ARG A N 1
ATOM 535 C CA . ARG A 1 74 ? 3.962 0.954 -12.288 1.00 88.38 74 ARG A CA 1
ATOM 536 C C . ARG A 1 74 ? 4.323 0.993 -10.804 1.00 88.38 74 ARG A C 1
ATOM 538 O O . ARG A 1 74 ? 3.851 0.143 -10.051 1.00 88.38 74 ARG A O 1
ATOM 545 N N . ASP A 1 75 ? 5.153 1.951 -10.410 1.00 87.62 75 ASP A N 1
ATOM 546 C CA . ASP A 1 75 ? 5.637 2.081 -9.036 1.00 87.62 75 ASP A CA 1
ATOM 547 C C . ASP A 1 75 ? 4.518 2.552 -8.092 1.00 87.62 75 ASP A C 1
ATOM 549 O O . ASP A 1 75 ? 4.443 2.093 -6.953 1.00 87.62 75 ASP A O 1
ATOM 553 N N . ASP A 1 76 ? 3.579 3.359 -8.587 1.00 89.81 76 ASP A N 1
ATOM 554 C CA . ASP A 1 76 ? 2.389 3.782 -7.845 1.00 89.81 76 ASP A CA 1
ATOM 555 C C . ASP A 1 76 ? 1.329 2.674 -7.694 1.00 89.81 76 ASP A C 1
ATOM 557 O O . ASP A 1 76 ? 0.513 2.720 -6.766 1.00 89.81 76 ASP A O 1
ATOM 561 N N . ASN A 1 77 ? 1.322 1.654 -8.561 1.00 91.44 77 ASN A N 1
ATOM 562 C CA . ASN A 1 77 ? 0.282 0.623 -8.553 1.00 91.44 77 ASN A CA 1
ATOM 563 C C . ASN A 1 77 ? 0.206 -0.134 -7.216 1.00 91.44 77 ASN A C 1
ATOM 565 O O . ASN A 1 77 ? -0.888 -0.295 -6.675 1.00 91.44 77 ASN A O 1
ATOM 569 N N . GLY A 1 78 ? 1.338 -0.587 -6.669 1.00 91.81 78 GLY A N 1
ATOM 570 C CA . GLY A 1 78 ? 1.379 -1.318 -5.392 1.00 91.81 78 GLY A CA 1
ATOM 571 C C . GLY A 1 78 ? 0.809 -0.497 -4.226 1.00 91.81 78 GLY A C 1
ATOM 572 O O . GLY A 1 78 ? -0.181 -0.918 -3.614 1.00 91.81 78 GLY A O 1
ATOM 573 N N . PRO A 1 79 ? 1.345 0.713 -3.981 1.00 92.06 79 PRO A N 1
ATOM 574 C CA . PRO A 1 79 ? 0.839 1.619 -2.962 1.00 92.06 79 PRO A CA 1
ATOM 575 C C . PRO A 1 79 ? -0.647 1.954 -3.109 1.00 92.06 79 PRO A C 1
ATOM 577 O O . PRO A 1 79 ? -1.381 1.924 -2.121 1.00 92.06 79 PRO A O 1
ATOM 580 N N . ILE A 1 80 ? -1.113 2.270 -4.322 1.00 91.88 80 ILE A N 1
ATOM 581 C CA . ILE A 1 80 ? -2.479 2.768 -4.546 1.00 91.88 80 ILE A CA 1
ATOM 582 C C . ILE A 1 80 ? -3.519 1.644 -4.525 1.00 91.88 80 ILE A C 1
ATOM 584 O O . ILE A 1 80 ? -4.619 1.854 -4.015 1.00 91.88 80 ILE A O 1
ATOM 588 N N . THR A 1 81 ? -3.205 0.469 -5.076 1.00 93.06 81 THR A N 1
ATOM 589 C CA . THR A 1 81 ? -4.197 -0.608 -5.258 1.00 93.06 81 THR A CA 1
ATOM 590 C C . THR A 1 81 ? -4.184 -1.661 -4.156 1.00 93.06 81 THR A C 1
ATOM 592 O O . THR A 1 81 ? -5.208 -2.306 -3.945 1.00 93.06 81 THR A O 1
ATOM 595 N N . ALA A 1 82 ? -3.073 -1.812 -3.429 1.00 93.62 82 ALA A N 1
ATOM 596 C CA . ALA A 1 82 ? -2.933 -2.821 -2.384 1.00 93.62 82 ALA A CA 1
ATOM 597 C C . ALA A 1 82 ? -2.579 -2.196 -1.031 1.00 93.62 82 ALA A C 1
ATOM 599 O O . ALA A 1 82 ? -3.391 -2.219 -0.110 1.00 93.62 82 ALA A O 1
ATOM 600 N N . GLU A 1 83 ? -1.395 -1.601 -0.897 1.00 95.62 83 GLU A N 1
ATOM 601 C CA . GLU A 1 83 ? -0.817 -1.297 0.419 1.00 95.62 83 GLU A CA 1
ATOM 602 C C . GLU A 1 83 ? -1.606 -0.233 1.190 1.00 95.62 83 GLU A C 1
ATOM 604 O O . GLU A 1 83 ? -1.792 -0.359 2.401 1.00 95.62 83 GLU A O 1
ATOM 609 N N . TRP A 1 84 ? -2.083 0.817 0.510 1.00 95.94 84 TRP A N 1
ATOM 610 C CA . TRP A 1 84 ? -2.889 1.857 1.146 1.00 95.94 84 TRP A CA 1
ATOM 611 C C . TRP A 1 84 ? -4.330 1.403 1.432 1.00 95.94 84 TRP A C 1
ATOM 613 O O . TRP A 1 84 ? -4.761 1.564 2.577 1.00 95.94 84 TRP A O 1
ATOM 623 N N . PRO A 1 85 ? -5.084 0.802 0.484 1.00 96.06 85 PRO A N 1
ATOM 624 C CA . PRO A 1 85 ? -6.412 0.262 0.784 1.00 96.06 85 PRO A CA 1
ATOM 625 C C . PRO A 1 85 ? -6.406 -0.803 1.888 1.00 96.06 85 PRO A C 1
ATOM 627 O O . PRO A 1 85 ? -7.229 -0.729 2.802 1.00 96.06 85 PRO A O 1
ATOM 630 N N . LEU A 1 86 ? -5.464 -1.753 1.851 1.00 96.38 86 LEU A N 1
ATOM 631 C CA . LEU A 1 86 ? -5.344 -2.790 2.880 1.00 96.38 86 LEU A CA 1
ATOM 632 C C . LEU A 1 86 ? -4.962 -2.192 4.233 1.00 96.38 86 LEU A C 1
ATOM 634 O O . LEU A 1 86 ? -5.522 -2.586 5.251 1.00 96.38 86 LEU A O 1
ATOM 638 N N . GLY A 1 87 ? -4.084 -1.189 4.271 1.00 96.75 87 GLY A N 1
ATOM 639 C CA . GLY A 1 87 ? -3.755 -0.524 5.527 1.00 96.75 87 GLY A CA 1
ATOM 640 C C . GLY A 1 87 ? -4.913 0.303 6.103 1.00 96.75 87 GLY A C 1
ATOM 641 O O . GLY A 1 87 ? -5.069 0.364 7.321 1.00 96.75 87 GLY A O 1
ATOM 642 N N . LEU A 1 88 ? -5.792 0.878 5.271 1.00 96.31 88 LEU A N 1
ATOM 643 C CA . LEU A 1 88 ? -7.050 1.466 5.753 1.00 96.31 88 LEU A CA 1
ATOM 644 C C . LEU A 1 88 ? -7.982 0.404 6.349 1.00 96.31 88 LEU A C 1
ATOM 646 O O . LEU A 1 88 ? -8.557 0.635 7.415 1.00 96.31 88 LEU A O 1
ATOM 650 N N . LEU A 1 89 ? -8.111 -0.751 5.687 1.00 95.62 89 LEU A N 1
ATOM 651 C CA . LEU A 1 89 ? -8.902 -1.872 6.194 1.00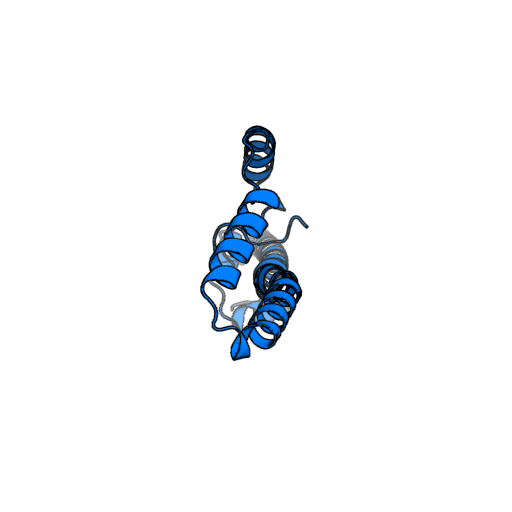 95.62 89 LEU A CA 1
ATOM 652 C C . LEU A 1 89 ? -8.340 -2.379 7.527 1.00 95.62 89 LEU A C 1
ATOM 654 O O . LEU A 1 89 ? -9.098 -2.515 8.482 1.00 95.62 89 LEU A O 1
ATOM 658 N N . ARG A 1 90 ? -7.019 -2.539 7.638 1.00 96.44 90 ARG A N 1
ATOM 659 C CA . ARG A 1 90 ? -6.343 -2.879 8.893 1.00 96.44 90 ARG A CA 1
ATOM 660 C C . ARG A 1 90 ? -6.683 -1.901 10.014 1.00 96.44 90 ARG A C 1
ATOM 662 O O . ARG A 1 90 ? -7.081 -2.328 11.090 1.00 96.44 90 ARG A O 1
ATOM 669 N N . LEU A 1 91 ? -6.549 -0.593 9.783 1.00 96.31 91 LEU A N 1
ATOM 670 C CA . LEU A 1 91 ? -6.855 0.411 10.811 1.00 96.31 91 LEU A CA 1
ATOM 671 C C . LEU A 1 91 ? -8.323 0.339 11.261 1.00 96.31 91 LEU A C 1
ATOM 673 O O . LEU A 1 91 ? -8.615 0.521 12.443 1.00 96.31 91 LEU A O 1
ATOM 677 N N . ALA A 1 92 ? -9.243 0.047 10.337 1.00 95.56 92 ALA A N 1
ATOM 678 C CA . ALA A 1 92 ? -10.643 -0.187 10.672 1.00 95.56 92 ALA A CA 1
ATOM 679 C C . ALA A 1 92 ? -10.829 -1.478 11.489 1.00 95.56 92 ALA A C 1
ATOM 681 O O . ALA A 1 92 ? -11.538 -1.456 12.495 1.00 95.56 92 ALA A O 1
ATOM 682 N N . MET A 1 93 ? -10.169 -2.573 11.104 1.00 97.00 93 MET A N 1
ATOM 683 C CA . MET A 1 93 ? -10.203 -3.846 11.827 1.00 97.00 93 MET A CA 1
ATOM 684 C C . MET A 1 93 ? -9.646 -3.708 13.244 1.00 97.00 93 MET A C 1
ATOM 686 O O . MET A 1 93 ? -10.311 -4.132 14.179 1.00 97.00 93 MET A O 1
ATOM 690 N N . LEU A 1 94 ? -8.515 -3.028 13.443 1.00 97.25 94 LEU A N 1
ATOM 691 C CA . LEU A 1 94 ? -7.959 -2.763 14.777 1.00 97.25 94 LEU A CA 1
ATOM 692 C C . LEU A 1 94 ? -8.954 -2.024 15.682 1.00 97.25 94 LEU A C 1
ATOM 694 O O . LEU A 1 94 ? -9.125 -2.373 16.850 1.00 97.25 94 LEU A O 1
ATOM 698 N N . GLU A 1 95 ? -9.663 -1.027 15.148 1.00 96.88 95 GLU A N 1
ATOM 699 C CA . GLU A 1 95 ? -10.696 -0.321 15.909 1.00 96.88 95 GLU A CA 1
ATOM 700 C C . GLU A 1 95 ? -11.899 -1.225 16.230 1.00 96.88 95 GLU A C 1
ATOM 702 O O . GLU A 1 95 ? -12.461 -1.133 17.325 1.00 96.88 95 GLU A O 1
ATOM 707 N N . VAL A 1 96 ? -12.290 -2.118 15.316 1.00 96.19 96 VAL A N 1
ATOM 708 C CA . VAL A 1 96 ? -13.317 -3.139 15.579 1.00 96.19 96 VAL A CA 1
ATOM 709 C C . VAL A 1 96 ? -12.851 -4.098 16.674 1.00 96.19 96 VAL A C 1
ATOM 711 O O . VAL A 1 96 ? -13.582 -4.290 17.647 1.00 96.19 96 VAL A O 1
ATOM 714 N N . GLY A 1 97 ? -11.632 -4.629 16.576 1.00 96.81 97 GLY A N 1
ATOM 715 C CA . GLY A 1 97 ? -11.020 -5.508 17.571 1.00 96.81 97 GLY A CA 1
ATOM 716 C C . GLY A 1 97 ? -11.015 -4.874 18.957 1.00 96.81 97 GLY A C 1
ATOM 717 O O . GLY A 1 97 ? -11.538 -5.457 19.907 1.00 96.81 97 GLY A O 1
ATOM 718 N N . ARG A 1 98 ? -10.564 -3.617 19.057 1.00 97.50 98 ARG A N 1
ATOM 719 C CA . ARG A 1 98 ? -10.567 -2.835 20.304 1.00 97.50 98 ARG A CA 1
ATOM 720 C C . ARG A 1 98 ? -11.968 -2.693 20.912 1.00 97.50 98 ARG A C 1
ATOM 722 O O . ARG A 1 98 ? -12.130 -2.759 22.131 1.00 97.50 98 ARG A O 1
ATOM 729 N N . ARG A 1 99 ? -13.003 -2.476 20.091 1.00 96.00 99 ARG A N 1
ATOM 730 C CA . ARG A 1 99 ? -14.398 -2.376 20.566 1.00 96.00 99 ARG A CA 1
ATOM 731 C C . ARG A 1 99 ? -14.952 -3.723 21.016 1.00 96.00 99 ARG A C 1
ATOM 733 O O . ARG A 1 99 ? -15.652 -3.781 22.027 1.00 96.00 99 ARG A O 1
ATOM 740 N N . LEU A 1 100 ? -14.652 -4.789 20.280 1.00 95.19 100 LEU A N 1
ATOM 741 C CA . LEU A 1 100 ? -15.084 -6.139 20.624 1.00 95.19 100 LEU A CA 1
ATOM 742 C C . LEU A 1 100 ? -14.429 -6.609 21.925 1.00 95.19 100 LEU A C 1
ATOM 744 O O . LEU A 1 100 ? -15.139 -7.113 22.795 1.00 95.19 100 LEU A O 1
ATOM 748 N N . GLU A 1 101 ? -13.134 -6.353 22.106 1.00 96.38 101 GLU A N 1
ATOM 749 C CA . GLU A 1 101 ? -12.409 -6.599 23.356 1.00 96.38 101 GLU A CA 1
ATOM 750 C C . GLU A 1 101 ? -13.029 -5.823 24.527 1.00 96.38 101 GLU A C 1
ATOM 752 O O . GLU A 1 101 ? -13.397 -6.414 25.541 1.00 96.38 101 GLU A O 1
ATOM 757 N N . ALA A 1 102 ? -13.272 -4.516 24.362 1.00 95.94 102 ALA A N 1
ATOM 758 C CA . ALA A 1 102 ? -13.899 -3.688 25.398 1.00 95.94 102 ALA A CA 1
ATOM 759 C C . ALA A 1 102 ? -15.310 -4.166 25.798 1.00 95.94 102 ALA A C 1
ATOM 761 O O . ALA A 1 102 ? -15.746 -3.945 26.927 1.00 95.94 102 ALA A O 1
ATOM 762 N N . SER A 1 103 ? -16.026 -4.823 24.882 1.00 93.56 103 SER A N 1
ATOM 763 C CA . SER A 1 103 ? -17.33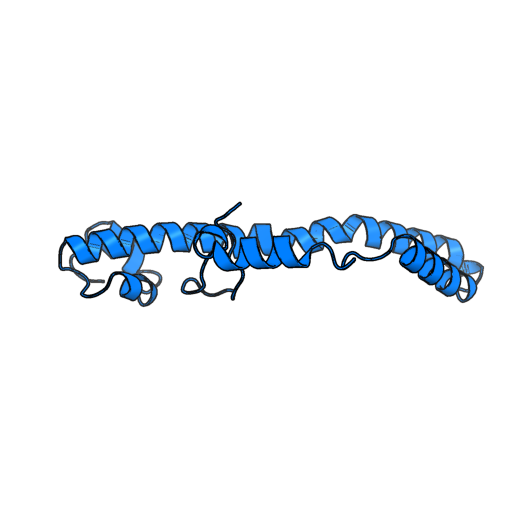6 -5.436 25.143 1.00 93.56 103 SER A CA 1
ATOM 764 C C . SER A 1 103 ? -17.267 -6.881 25.661 1.00 93.56 103 SER A C 1
ATOM 766 O O . SER A 1 103 ? -18.308 -7.498 25.877 1.00 93.56 103 SER A O 1
ATOM 768 N N . GLY A 1 104 ? -16.064 -7.438 25.845 1.00 93.19 104 GLY A N 1
ATOM 769 C CA . GLY A 1 104 ? -15.840 -8.820 26.281 1.00 93.19 104 GLY A CA 1
ATOM 770 C C . GLY A 1 104 ? -16.137 -9.881 25.216 1.00 93.19 104 GLY A C 1
ATOM 771 O O . GLY A 1 104 ? -16.238 -11.062 25.539 1.00 93.19 104 GLY A O 1
ATOM 772 N N . ARG A 1 105 ? -16.307 -9.472 23.954 1.00 92.00 105 ARG A N 1
ATOM 773 C CA . ARG A 1 105 ? -16.630 -10.355 22.822 1.00 92.00 105 ARG A CA 1
ATOM 774 C C . ARG A 1 105 ? -15.391 -10.950 22.158 1.00 92.00 105 ARG A C 1
ATOM 776 O O . ARG A 1 105 ? -15.488 -12.010 21.553 1.00 92.00 105 ARG A O 1
ATOM 783 N N . LEU A 1 106 ? -14.241 -10.296 22.304 1.00 93.19 106 LEU A N 1
ATOM 784 C CA . LEU A 1 106 ? -12.925 -10.861 22.014 1.00 93.19 106 LEU A CA 1
ATOM 785 C C . LEU A 1 106 ? -12.075 -10.851 23.285 1.00 93.19 106 LEU A C 1
ATOM 787 O O . LEU A 1 106 ? -12.222 -9.971 24.129 1.00 93.19 106 LEU A O 1
ATOM 791 N N . ARG A 1 107 ? -11.188 -11.844 23.422 1.00 94.81 107 ARG A N 1
ATOM 792 C CA . ARG A 1 107 ? -10.191 -11.884 24.508 1.00 94.81 107 ARG A CA 1
ATOM 793 C C . ARG A 1 107 ? -9.028 -10.920 24.259 1.00 94.81 107 ARG A C 1
ATOM 795 O O . ARG A 1 107 ? -8.470 -10.408 25.217 1.00 94.81 107 ARG A O 1
ATOM 802 N N . ASP A 1 108 ? -8.665 -10.762 22.995 1.00 96.50 108 ASP A N 1
ATOM 803 C CA . ASP A 1 108 ? -7.548 -9.965 22.500 1.00 96.50 108 ASP A CA 1
ATOM 804 C C . ASP A 1 108 ? -8.046 -9.247 21.241 1.00 96.50 108 ASP A C 1
ATOM 806 O O . ASP A 1 108 ? -8.777 -9.854 20.446 1.00 96.50 108 ASP A O 1
ATOM 810 N N . SER A 1 109 ? -7.723 -7.964 21.091 1.00 96.44 109 SER A N 1
ATOM 811 C CA . SER A 1 109 ? -8.146 -7.173 19.936 1.00 96.44 109 SER A CA 1
ATOM 812 C C . SER A 1 109 ? -7.516 -7.651 18.628 1.00 96.44 109 SER A C 1
ATOM 814 O O . SER A 1 109 ? -8.175 -7.527 17.595 1.00 96.44 109 SER A O 1
ATOM 816 N N . ASP A 1 110 ? -6.338 -8.280 18.659 1.00 96.12 110 ASP A N 1
ATOM 817 C CA . ASP A 1 110 ? -5.666 -8.808 17.465 1.00 96.12 110 ASP A CA 1
ATOM 818 C C . ASP A 1 110 ? -6.386 -10.031 16.872 1.00 96.12 110 ASP A C 1
ATOM 820 O O . ASP A 1 110 ? -6.280 -10.292 15.676 1.00 96.12 110 ASP A O 1
ATOM 824 N N . HIS A 1 111 ? -7.235 -10.727 17.641 1.00 95.75 111 HIS A N 1
ATOM 825 C CA . HIS A 1 111 ? -8.076 -11.802 17.094 1.00 95.75 111 HIS A CA 1
ATOM 826 C C . HIS A 1 111 ? -9.077 -11.315 16.032 1.00 95.75 111 HIS A C 1
ATOM 828 O O . HIS A 1 111 ? -9.711 -12.133 15.371 1.00 95.75 111 HIS A O 1
ATOM 834 N N . VAL A 1 112 ? -9.247 -9.999 15.847 1.00 96.50 112 VAL A N 1
ATOM 835 C CA . VAL A 1 112 ? -10.052 -9.450 14.747 1.00 96.50 112 VAL A CA 1
ATOM 836 C C . VAL A 1 112 ? -9.523 -9.858 13.368 1.00 96.50 112 VAL A C 1
ATOM 838 O O . VAL A 1 112 ? -10.309 -9.931 12.428 1.00 96.50 112 VAL A O 1
ATOM 841 N N . PHE A 1 113 ? -8.222 -10.139 13.242 1.00 96.62 113 PHE A N 1
ATOM 842 C CA . PHE A 1 113 ? -7.608 -10.580 11.985 1.00 96.62 113 PHE A CA 1
ATOM 843 C C . PHE A 1 113 ? -7.918 -12.039 11.634 1.00 96.62 113 PHE A C 1
ATOM 845 O O . PHE A 1 113 ? -7.785 -12.419 10.478 1.00 96.62 113 PHE A O 1
ATOM 852 N N . GLU A 1 114 ? -8.399 -12.825 12.598 1.00 95.31 114 GLU A N 1
ATOM 853 C CA . GLU A 1 114 ? -8.835 -14.209 12.380 1.00 95.31 114 GLU A CA 1
ATOM 854 C C . GLU A 1 114 ? -10.278 -14.294 11.857 1.00 95.31 114 GLU A C 1
ATOM 856 O O . GLU A 1 114 ? -10.739 -15.375 11.495 1.00 95.31 114 GLU A O 1
ATOM 861 N N . LEU A 1 115 ? -11.009 -13.170 11.842 1.00 94.44 115 LEU A N 1
ATOM 862 C CA . LEU A 1 115 ? -12.384 -13.132 11.355 1.00 94.44 115 LEU A CA 1
ATOM 863 C C . LEU A 1 115 ? -12.430 -13.291 9.835 1.00 94.44 115 LEU A C 1
ATOM 865 O O . LEU A 1 115 ? -11.750 -12.585 9.087 1.00 94.44 115 LEU A O 1
ATOM 869 N N . GLY A 1 116 ? -13.314 -14.175 9.384 1.00 93.00 116 GLY A N 1
ATOM 870 C CA . GLY A 1 116 ? -13.640 -14.367 7.982 1.00 93.00 116 GLY A CA 1
ATOM 871 C C . GLY A 1 116 ? -14.272 -13.135 7.327 1.00 93.00 116 GLY A C 1
ATOM 872 O O . GLY A 1 116 ? -14.720 -12.178 7.969 1.00 93.00 116 GLY A O 1
ATOM 873 N N . TRP A 1 117 ? -14.339 -13.182 5.996 1.00 90.88 117 TRP A N 1
ATOM 874 C CA . TRP A 1 117 ? -14.872 -12.098 5.166 1.00 90.88 117 TRP A CA 1
ATOM 875 C C . TRP A 1 117 ? -16.353 -11.783 5.448 1.00 90.88 117 TRP A C 1
ATOM 877 O O . TRP A 1 117 ?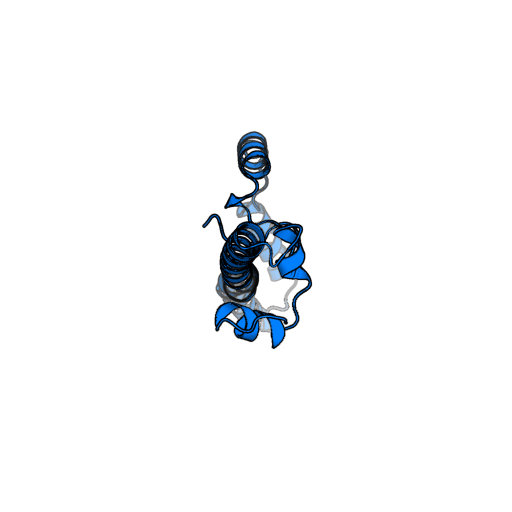 -16.783 -10.649 5.243 1.00 90.88 117 TRP A O 1
ATOM 887 N N . ASP A 1 118 ? -17.130 -12.768 5.898 1.00 94.06 118 ASP A N 1
ATOM 888 C CA . ASP A 1 118 ? -18.547 -12.670 6.259 1.00 94.06 118 ASP A CA 1
ATOM 889 C C . ASP A 1 118 ? -18.764 -12.393 7.754 1.00 94.06 118 ASP A C 1
ATOM 891 O O . ASP A 1 118 ? -19.669 -11.638 8.124 1.00 94.06 118 ASP A O 1
ATOM 895 N N . GLU A 1 119 ? -17.881 -12.921 8.598 1.00 95.06 119 GLU A N 1
ATOM 896 C CA . GLU A 1 119 ? -17.903 -12.761 10.052 1.00 95.06 119 GLU A CA 1
ATOM 897 C C . GLU A 1 119 ? -17.653 -11.305 10.479 1.00 95.06 119 GLU A C 1
ATOM 899 O O . GLU A 1 119 ? -18.382 -10.756 11.310 1.00 95.06 119 GLU A O 1
ATOM 904 N N . LEU A 1 120 ? -16.656 -10.634 9.882 1.00 93.88 120 LEU A N 1
ATOM 905 C CA . LEU A 1 120 ? -16.301 -9.257 10.240 1.00 93.88 120 LEU A CA 1
ATOM 906 C C . LEU A 1 120 ? -17.473 -8.269 10.019 1.00 93.88 120 LEU A C 1
ATOM 908 O O . LEU A 1 120 ? -17.825 -7.543 10.958 1.00 93.88 120 LEU A O 1
ATOM 912 N N . PRO A 1 121 ? -18.139 -8.225 8.846 1.00 94.25 121 PRO A N 1
ATOM 913 C CA . PRO A 1 121 ? -19.344 -7.418 8.668 1.00 94.25 121 PRO A CA 1
ATOM 914 C C . PRO A 1 121 ? -20.469 -7.780 9.642 1.00 94.25 121 P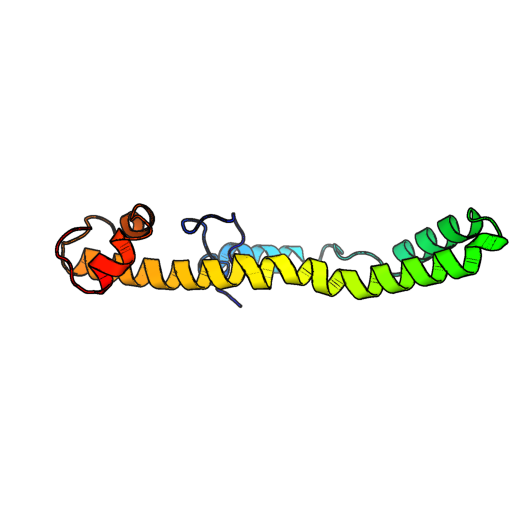RO A C 1
ATOM 916 O O . PRO A 1 121 ? -21.145 -6.880 10.147 1.00 94.25 121 PRO A O 1
ATOM 919 N N . ALA A 1 122 ? -20.668 -9.070 9.936 1.00 94.44 122 ALA A N 1
ATOM 920 C CA . ALA A 1 122 ? -21.718 -9.522 10.844 1.00 94.44 122 ALA A CA 1
ATOM 921 C C . ALA A 1 122 ? -21.502 -8.992 12.271 1.00 94.44 122 ALA A C 1
ATOM 923 O O . ALA A 1 122 ? -22.419 -8.414 12.868 1.00 94.44 122 ALA A O 1
ATOM 924 N N . VAL A 1 123 ? -20.284 -9.105 12.814 1.00 93.31 123 VAL A N 1
ATOM 925 C CA . VAL A 1 123 ? -19.984 -8.616 14.170 1.00 93.31 123 VAL A CA 1
ATOM 926 C C . VAL A 1 123 ? -20.024 -7.092 14.269 1.00 93.31 123 VAL A C 1
ATOM 928 O O . VAL A 1 123 ? -20.446 -6.574 15.309 1.00 93.31 123 VAL A O 1
ATOM 931 N N . VAL A 1 124 ? -19.661 -6.377 13.193 1.00 90.81 124 VAL A N 1
ATOM 932 C CA . VAL A 1 124 ? -19.793 -4.912 13.080 1.00 90.81 124 VAL A CA 1
ATOM 933 C C . VAL A 1 124 ? -21.263 -4.489 13.040 1.00 90.81 124 VAL A C 1
ATOM 935 O O . VAL A 1 124 ? -21.628 -3.494 13.666 1.00 90.81 124 VAL A O 1
ATOM 938 N N . ALA A 1 125 ? -22.122 -5.265 12.374 1.00 93.44 125 ALA A N 1
ATOM 939 C CA . ALA A 1 125 ? -23.571 -5.061 12.358 1.00 93.44 125 ALA A CA 1
ATOM 940 C C . ALA A 1 125 ? -24.263 -5.444 13.684 1.00 93.44 125 ALA A C 1
ATOM 942 O O . ALA A 1 125 ? -25.457 -5.193 13.849 1.00 93.44 125 ALA A O 1
ATOM 943 N N . GLY A 1 126 ? -23.526 -6.019 14.642 1.00 89.62 126 GLY A N 1
ATOM 944 C CA . GLY A 1 126 ? -24.018 -6.340 15.982 1.00 89.62 1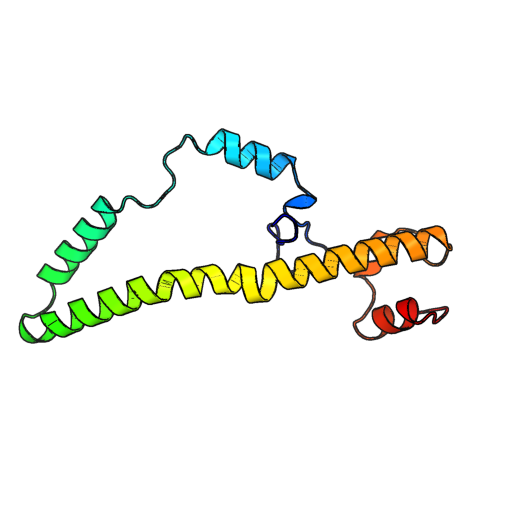26 GLY A CA 1
ATOM 945 C C . GLY A 1 126 ? -24.438 -7.796 16.189 1.00 89.62 126 GLY A C 1
ATOM 946 O O . GLY A 1 126 ? -25.039 -8.094 17.223 1.00 89.62 126 GLY A O 1
ATOM 947 N N . ALA A 1 127 ? -24.115 -8.710 15.264 1.00 88.56 127 ALA A N 1
ATOM 948 C CA . ALA A 1 127 ? -24.234 -10.146 15.524 1.00 88.56 127 ALA A CA 1
ATOM 949 C C . ALA A 1 127 ? -23.463 -10.497 16.803 1.00 88.56 127 ALA A C 1
ATOM 951 O O . ALA A 1 127 ? -22.406 -9.921 17.043 1.00 88.56 127 ALA A O 1
ATOM 952 N N . GLN A 1 128 ? -23.980 -11.393 17.650 1.00 83.00 128 GLN A N 1
ATOM 953 C CA . GLN A 1 128 ? -23.326 -11.708 18.930 1.00 83.00 128 GLN A CA 1
ATOM 954 C C . GLN A 1 128 ? -22.083 -12.583 18.768 1.00 83.00 128 GLN A C 1
ATOM 956 O O . GLN A 1 128 ? -21.142 -12.459 19.554 1.00 83.00 128 GLN A O 1
ATOM 961 N N . GLN A 1 129 ? -22.075 -13.417 17.735 1.00 74.50 129 GLN A N 1
ATOM 962 C CA . GLN A 1 129 ? -20.972 -14.284 17.343 1.00 74.50 129 GLN A CA 1
ATOM 963 C C . GLN A 1 129 ? -20.644 -14.015 15.869 1.00 74.50 129 GLN A C 1
ATOM 965 O O . GLN A 1 129 ? -21.537 -13.532 15.160 1.00 74.50 129 GLN A O 1
ATOM 970 N N . PRO A 1 130 ? -19.383 -14.228 15.461 1.00 69.00 130 PRO A N 1
ATOM 971 C CA . PRO A 1 130 ? -19.036 -14.338 14.050 1.00 69.00 130 PRO A CA 1
ATOM 972 C C . PRO A 1 130 ? -19.884 -15.410 13.354 1.00 69.00 130 PRO A C 1
ATOM 974 O O . PRO A 1 130 ? -20.217 -16.426 14.015 1.00 69.00 130 PRO A O 1
#

Radius of gyration: 23.23 Å; chains: 1; bounding box: 50×24×65 Å

Foldseek 3Di:
DQLFFDQDQALLGHGNVNPVVVVVVCVVPPVPPPDDDPVVVVVVLVVVLVVDPPVCNVVSVVVVVVVVVCVVVVVVCCRPPGGNVSSVVSVVQLVLLVVCCVVVLDVGSSCSSVADPVQNVCVVVPNSGD